Protein AF-A0A1Y3QGK2-F1 (afdb_monomer)

Nearest PDB structures (foldseek):
  2v0o-assembly2_C  TM=3.585E-01  e=9.139E+00  Homo sapiens

Mean predicted aligned error: 17.83 Å

pLDDT: mean 74.69, std 15.01, range [45.72, 95.62]

Structure (mmCIF, N/CA/C/O backbone):
data_AF-A0A1Y3QGK2-F1
#
_entry.id   AF-A0A1Y3QGK2-F1
#
loop_
_atom_site.group_PDB
_atom_site.id
_atom_site.type_symbol
_atom_site.label_atom_id
_atom_site.label_alt_id
_atom_site.label_comp_id
_atom_site.label_asym_id
_atom_site.label_entity_id
_atom_site.label_seq_id
_atom_site.pdbx_PDB_ins_code
_atom_site.Cartn_x
_atom_site.Cartn_y
_atom_site.Cartn_z
_atom_site.occupancy
_atom_site.B_iso_or_equiv
_atom_site.auth_seq_id
_atom_site.auth_comp_id
_atom_site.auth_asym_id
_atom_site.auth_atom_id
_atom_site.pdbx_PDB_model_num
ATOM 1 N N . MET A 1 1 ? 65.283 36.740 -51.663 1.00 48.28 1 MET A N 1
ATOM 2 C CA . MET A 1 1 ? 64.315 37.150 -50.630 1.00 48.28 1 MET A CA 1
ATOM 3 C C . MET A 1 1 ? 62.970 36.534 -50.981 1.00 48.28 1 MET A C 1
ATOM 5 O O . MET A 1 1 ? 62.490 36.821 -52.064 1.00 48.28 1 MET A O 1
ATOM 9 N N . HIS A 1 2 ? 62.468 35.667 -50.093 1.00 52.06 2 HIS A N 1
ATOM 10 C CA . HIS A 1 2 ? 61.067 35.242 -49.900 1.00 52.06 2 HIS A CA 1
ATOM 11 C C . HIS A 1 2 ? 60.346 34.626 -51.117 1.00 52.06 2 HIS A C 1
ATOM 13 O O . HIS A 1 2 ? 60.006 35.298 -52.079 1.00 52.06 2 HIS A O 1
ATOM 19 N N . GLU A 1 3 ? 60.265 33.294 -51.190 1.00 65.69 3 GLU A N 1
ATOM 20 C CA . GLU A 1 3 ? 59.117 32.503 -50.696 1.00 65.69 3 GLU A CA 1
ATOM 21 C C . GLU A 1 3 ? 57.768 33.050 -51.161 1.00 65.69 3 GLU A C 1
ATOM 23 O O . GLU A 1 3 ? 57.364 34.095 -50.681 1.00 65.69 3 GLU A O 1
ATOM 28 N N . MET A 1 4 ? 57.059 32.298 -52.007 1.00 58.22 4 MET A N 1
ATOM 29 C CA . MET A 1 4 ? 55.622 32.036 -51.852 1.00 58.22 4 MET A CA 1
ATOM 30 C C . MET A 1 4 ? 55.296 30.760 -52.639 1.00 58.22 4 MET A C 1
ATOM 32 O O . MET A 1 4 ? 54.851 30.793 -53.785 1.00 58.22 4 MET A O 1
ATOM 36 N N . ALA A 1 5 ? 55.553 29.605 -52.021 1.00 59.94 5 ALA A N 1
ATOM 37 C CA . ALA A 1 5 ? 54.942 28.357 -52.452 1.00 59.94 5 ALA A CA 1
ATOM 38 C C . ALA A 1 5 ? 53.421 28.517 -52.326 1.00 59.94 5 ALA A C 1
ATOM 40 O O . ALA A 1 5 ? 52.886 28.652 -51.223 1.00 59.94 5 ALA A O 1
ATOM 41 N N . ALA A 1 6 ? 52.725 28.539 -53.461 1.00 60.44 6 ALA A N 1
ATOM 42 C CA . ALA A 1 6 ? 51.275 28.520 -53.501 1.00 60.44 6 ALA A CA 1
ATOM 43 C C . ALA A 1 6 ? 50.789 27.192 -52.902 1.00 60.44 6 ALA A C 1
ATOM 45 O O . ALA A 1 6 ? 50.749 26.158 -53.568 1.00 60.44 6 ALA A O 1
ATOM 46 N N . TYR A 1 7 ? 50.444 27.214 -51.614 1.00 59.03 7 TYR A N 1
ATOM 47 C CA . TYR A 1 7 ? 49.764 26.113 -50.949 1.00 59.03 7 TYR A CA 1
ATOM 48 C C . TYR A 1 7 ? 48.368 25.976 -51.557 1.00 59.03 7 TYR A C 1
ATOM 50 O O . TYR A 1 7 ? 47.415 26.644 -51.150 1.00 59.03 7 TYR A O 1
ATOM 58 N N . ALA A 1 8 ? 48.240 25.095 -52.545 1.00 63.44 8 ALA A N 1
ATOM 59 C CA . ALA A 1 8 ? 46.952 24.624 -53.014 1.00 63.44 8 ALA A CA 1
ATOM 60 C C . ALA A 1 8 ? 46.236 23.937 -51.838 1.00 63.44 8 ALA A C 1
ATOM 62 O O . ALA A 1 8 ? 46.554 22.806 -51.464 1.00 63.44 8 ALA A O 1
ATOM 63 N N . ARG A 1 9 ? 45.271 24.629 -51.220 1.00 62.94 9 ARG A N 1
ATOM 64 C CA . ARG A 1 9 ? 44.327 24.000 -50.291 1.00 62.94 9 ARG A CA 1
ATOM 65 C C . ARG A 1 9 ? 43.502 22.996 -51.084 1.00 62.94 9 ARG A C 1
ATOM 67 O O . ARG A 1 9 ? 42.581 23.374 -51.801 1.00 62.94 9 ARG A O 1
ATOM 74 N N . GLN A 1 10 ? 43.822 21.716 -50.935 1.00 63.66 10 GLN A N 1
ATOM 75 C CA . GLN A 1 10 ? 42.933 20.653 -51.381 1.00 63.66 10 GLN A CA 1
ATOM 76 C C . GLN A 1 10 ? 41.5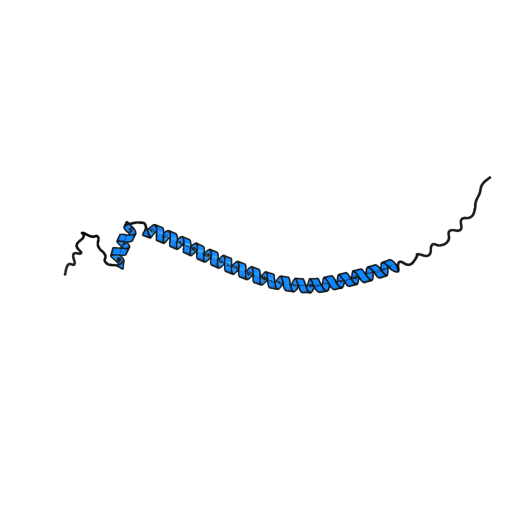81 20.795 -50.661 1.00 63.66 10 GLN A C 1
ATOM 78 O O . GLN A 1 10 ? 41.563 21.016 -49.441 1.00 63.66 10 GLN A O 1
ATOM 83 N N . PRO A 1 11 ? 40.443 20.660 -51.364 1.00 58.69 11 PRO A N 1
ATOM 84 C CA . PRO A 1 11 ? 39.153 20.604 -50.704 1.00 58.69 11 PRO A CA 1
ATOM 85 C C . PRO A 1 11 ? 39.111 19.328 -49.859 1.00 58.69 11 PRO A C 1
ATOM 87 O O . PRO A 1 11 ? 39.103 18.217 -50.386 1.00 58.69 11 PRO A O 1
ATOM 90 N N . LYS A 1 12 ? 39.092 19.479 -48.529 1.00 59.22 12 LYS A N 1
ATOM 91 C CA . LYS A 1 12 ? 38.758 18.382 -47.616 1.00 59.22 12 LYS A CA 1
ATOM 92 C C . LYS A 1 12 ? 37.320 17.967 -47.918 1.00 59.22 12 LYS A C 1
ATOM 94 O O . LYS A 1 12 ? 36.380 18.563 -47.400 1.00 59.22 12 LYS A O 1
ATOM 99 N N . THR A 1 13 ? 37.140 16.959 -48.767 1.00 60.88 13 THR A N 1
ATOM 100 C CA . THR A 1 13 ? 35.852 16.279 -48.906 1.00 60.88 13 THR A CA 1
ATOM 101 C C . THR A 1 13 ? 35.422 15.826 -47.515 1.00 60.88 13 THR A C 1
ATOM 103 O O . THR A 1 13 ? 36.224 15.169 -46.841 1.00 60.88 13 THR A O 1
ATOM 106 N N . PRO A 1 14 ? 34.209 16.172 -47.046 1.00 57.34 14 PRO A N 1
ATOM 107 C CA . PRO A 1 14 ? 33.752 15.741 -45.739 1.00 57.34 14 PRO A CA 1
ATOM 108 C C . PRO A 1 14 ? 33.728 14.217 -45.762 1.00 57.34 14 PRO A C 1
ATOM 110 O O . PRO A 1 14 ? 32.927 13.612 -46.477 1.00 57.34 14 PRO A O 1
ATOM 113 N N . ALA A 1 15 ? 34.656 13.595 -45.034 1.00 60.75 15 ALA A N 1
ATOM 114 C CA . ALA A 1 15 ? 34.684 12.158 -44.844 1.00 60.75 15 ALA A CA 1
ATOM 115 C C . ALA A 1 15 ? 33.334 11.787 -44.228 1.00 60.75 15 ALA A C 1
ATOM 117 O O . ALA A 1 15 ? 33.071 12.071 -43.063 1.00 60.75 15 ALA A O 1
ATOM 118 N N . GLY A 1 16 ? 32.423 11.281 -45.063 1.00 60.78 16 GLY A N 1
ATOM 119 C CA . GLY A 1 16 ? 31.027 11.128 -44.692 1.00 60.78 16 GLY A CA 1
ATOM 120 C C . GLY A 1 16 ? 30.921 10.333 -43.400 1.00 60.78 16 GLY A C 1
ATOM 121 O O . GLY A 1 16 ? 31.472 9.236 -43.307 1.00 60.78 16 GLY A O 1
ATOM 122 N N . ASN A 1 17 ? 30.189 10.885 -42.429 1.00 63.50 17 ASN A N 1
ATOM 123 C CA . ASN A 1 17 ? 29.936 10.355 -41.085 1.00 63.50 17 ASN A CA 1
ATOM 124 C C . ASN A 1 17 ? 29.155 9.013 -41.085 1.00 63.50 17 ASN A C 1
ATOM 126 O O . ASN A 1 17 ? 28.246 8.803 -40.279 1.00 63.50 17 ASN A O 1
ATOM 130 N N . ARG A 1 18 ? 29.470 8.075 -41.988 1.00 63.94 18 ARG A N 1
ATOM 131 C CA . ARG A 1 18 ? 28.867 6.737 -42.106 1.00 63.94 18 ARG A CA 1
ATOM 132 C C . ARG A 1 18 ? 28.990 5.959 -40.798 1.00 63.94 18 ARG A C 1
ATOM 134 O O . ARG A 1 18 ? 28.047 5.268 -40.421 1.00 63.94 18 ARG A O 1
ATOM 141 N N . GLY A 1 19 ? 30.106 6.127 -40.082 1.00 68.06 19 GLY A N 1
ATOM 142 C CA . GLY A 1 19 ? 30.314 5.555 -38.750 1.00 68.06 19 GLY A CA 1
ATOM 143 C C . GLY A 1 19 ? 29.325 6.093 -37.712 1.00 68.06 19 GLY A C 1
ATOM 144 O O . GLY A 1 19 ? 28.691 5.307 -37.012 1.00 68.06 19 GLY A O 1
ATOM 145 N N . ALA A 1 20 ? 29.109 7.412 -37.667 1.00 73.44 20 ALA A N 1
ATOM 146 C CA . ALA A 1 20 ? 28.144 8.024 -36.750 1.00 73.44 20 ALA A CA 1
ATOM 147 C C . ALA A 1 20 ? 26.701 7.603 -37.074 1.00 73.44 20 ALA A C 1
ATOM 149 O O . ALA A 1 20 ? 25.949 7.246 -36.175 1.00 73.44 20 ALA A O 1
ATOM 150 N N . ARG A 1 21 ? 26.331 7.533 -38.362 1.00 77.31 21 ARG A N 1
ATOM 151 C CA . ARG A 1 21 ? 24.996 7.072 -38.790 1.00 77.31 21 ARG A CA 1
ATOM 152 C C . ARG A 1 21 ? 24.724 5.603 -38.446 1.00 77.31 21 ARG A C 1
ATOM 154 O O . ARG A 1 21 ? 23.578 5.254 -38.175 1.00 77.31 21 ARG A O 1
ATOM 161 N N . ARG A 1 22 ? 25.744 4.733 -38.460 1.00 81.25 22 ARG A N 1
ATOM 162 C CA . ARG A 1 22 ? 25.618 3.339 -37.986 1.00 81.25 22 ARG A CA 1
ATOM 163 C C . ARG A 1 22 ? 25.441 3.276 -36.469 1.00 81.25 22 ARG A C 1
ATOM 165 O O . ARG A 1 22 ? 24.547 2.576 -36.012 1.00 81.25 22 ARG A O 1
ATOM 172 N N . ARG A 1 23 ? 26.226 4.046 -35.707 1.00 86.00 23 ARG A N 1
ATOM 173 C CA . ARG A 1 23 ? 26.124 4.112 -34.236 1.00 86.00 23 ARG A CA 1
ATOM 174 C C . ARG A 1 23 ? 24.759 4.629 -33.778 1.00 86.00 23 ARG A C 1
ATOM 176 O O . ARG A 1 23 ? 24.143 4.005 -32.927 1.00 86.00 23 ARG A O 1
ATOM 183 N N . ILE A 1 24 ? 24.249 5.690 -34.407 1.00 87.19 24 ILE A N 1
ATOM 184 C CA . ILE A 1 24 ? 22.915 6.241 -34.114 1.00 87.19 24 ILE A CA 1
ATOM 185 C C . ILE A 1 24 ? 21.819 5.201 -34.371 1.00 87.19 24 ILE A C 1
ATOM 187 O O . ILE A 1 24 ? 20.899 5.080 -33.573 1.00 87.19 24 ILE A O 1
ATOM 191 N N . ARG A 1 25 ? 21.930 4.401 -35.439 1.00 88.06 25 ARG A N 1
ATOM 192 C CA . ARG A 1 25 ? 20.960 3.331 -35.725 1.00 88.06 25 ARG A CA 1
ATOM 193 C C . ARG A 1 25 ? 20.935 2.252 -34.642 1.00 88.06 25 ARG A C 1
ATOM 195 O O . ARG A 1 25 ? 19.856 1.846 -34.234 1.00 88.06 25 ARG A O 1
ATOM 202 N N . VAL A 1 26 ? 22.105 1.819 -34.171 1.00 91.44 26 VAL A N 1
ATOM 203 C CA . VAL A 1 26 ? 22.209 0.824 -33.089 1.00 91.44 26 VAL A CA 1
ATOM 204 C C . VAL A 1 26 ? 21.663 1.390 -31.779 1.00 91.44 26 VAL A C 1
ATOM 206 O O . VAL A 1 26 ? 20.896 0.718 -31.099 1.00 91.44 26 VAL A O 1
ATOM 209 N N . VAL A 1 27 ? 21.986 2.644 -31.455 1.00 93.00 27 VAL A N 1
ATOM 210 C CA . VAL A 1 27 ? 21.461 3.318 -30.258 1.00 93.00 27 VAL A CA 1
ATOM 211 C C . VAL A 1 27 ? 19.941 3.463 -30.324 1.00 93.00 27 VAL A C 1
ATOM 213 O O . VA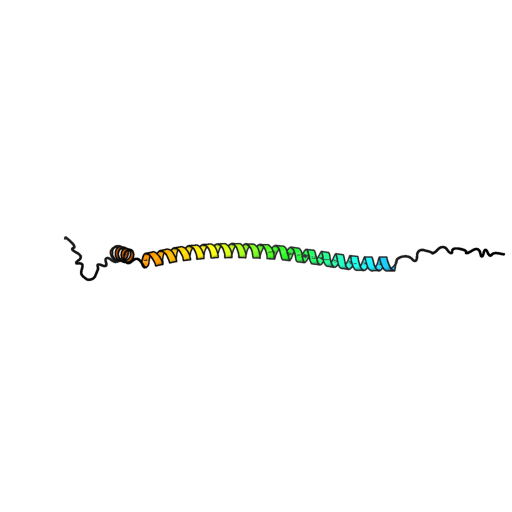L A 1 27 ? 19.274 3.188 -29.336 1.00 93.00 27 VAL A O 1
ATOM 216 N N . LEU A 1 28 ? 19.379 3.825 -31.481 1.00 92.81 28 LEU A N 1
ATOM 217 C CA . LEU A 1 28 ? 17.928 3.899 -31.670 1.00 92.81 28 LEU A CA 1
ATOM 218 C C . LEU A 1 28 ? 17.255 2.533 -31.517 1.00 92.81 28 LEU A C 1
ATOM 220 O O . LEU A 1 28 ? 16.207 2.450 -30.889 1.00 92.81 28 LEU A O 1
ATOM 224 N N . MET A 1 29 ? 17.855 1.460 -32.040 1.00 93.31 29 MET A N 1
ATOM 225 C CA . MET A 1 29 ? 17.335 0.102 -31.846 1.00 93.31 29 MET A CA 1
ATOM 226 C C . MET A 1 29 ? 17.339 -0.305 -30.368 1.00 93.31 29 MET A C 1
ATOM 228 O O . MET A 1 29 ? 16.350 -0.851 -29.888 1.00 93.31 29 MET A O 1
ATOM 232 N N . LEU A 1 30 ? 18.413 0.004 -29.636 1.00 94.56 30 LEU A N 1
ATOM 233 C CA . LEU A 1 30 ? 18.492 -0.254 -28.196 1.00 94.56 30 LEU A CA 1
ATOM 234 C C . LEU A 1 30 ? 17.479 0.581 -27.407 1.00 94.56 30 LEU A C 1
ATOM 236 O O . LEU A 1 30 ? 16.831 0.055 -26.510 1.00 94.56 30 LEU A O 1
ATOM 240 N N . LEU A 1 31 ? 17.299 1.854 -27.767 1.00 95.00 31 LEU A N 1
ATOM 241 C CA . LEU A 1 31 ? 16.288 2.724 -27.165 1.00 95.00 31 LEU A CA 1
ATOM 242 C C . LEU A 1 31 ? 14.877 2.187 -27.398 1.00 95.00 31 LEU A C 1
ATOM 244 O O . LEU A 1 31 ? 14.100 2.116 -26.456 1.00 95.00 31 LEU A O 1
ATOM 248 N N . LEU A 1 32 ? 14.550 1.767 -28.620 1.00 95.06 32 LEU A N 1
ATOM 249 C CA . LEU A 1 32 ? 13.237 1.198 -28.930 1.00 95.06 32 LEU A CA 1
ATOM 250 C C . LEU A 1 32 ? 12.990 -0.110 -28.173 1.00 95.06 32 LEU A C 1
ATOM 252 O O . LEU A 1 32 ? 11.901 -0.301 -27.635 1.00 95.06 32 LEU A O 1
ATOM 256 N N . ALA A 1 33 ? 14.001 -0.975 -28.072 1.00 94.25 33 ALA A N 1
ATOM 257 C CA . ALA A 1 33 ? 13.914 -2.185 -27.259 1.00 94.25 33 ALA A CA 1
ATOM 258 C C . ALA A 1 33 ? 13.701 -1.853 -25.773 1.00 94.25 33 ALA A C 1
ATOM 260 O O . ALA A 1 33 ? 12.856 -2.461 -25.119 1.00 94.25 33 ALA A O 1
ATOM 261 N N . PHE A 1 34 ? 14.414 -0.850 -25.254 1.00 95.62 34 PHE A N 1
ATOM 262 C CA . PHE A 1 34 ? 14.281 -0.406 -23.870 1.00 95.62 34 PHE A CA 1
ATOM 263 C C . PHE A 1 34 ? 12.906 0.202 -23.582 1.00 95.62 34 PHE A C 1
ATOM 265 O O . PHE A 1 34 ? 12.304 -0.134 -22.571 1.00 95.62 34 PHE A O 1
ATOM 272 N N . VAL A 1 35 ? 12.379 1.044 -24.473 1.00 94.69 35 VAL A N 1
ATOM 273 C CA . VAL A 1 35 ? 11.046 1.653 -24.334 1.00 94.69 35 VAL A CA 1
ATOM 274 C C . VAL A 1 35 ? 9.945 0.595 -24.430 1.00 94.69 35 VAL A C 1
ATOM 276 O O . VAL A 1 35 ? 9.009 0.611 -23.634 1.00 94.69 35 VAL A O 1
ATOM 279 N N . GLY A 1 36 ? 10.065 -0.358 -25.360 1.00 92.69 36 GLY A N 1
ATOM 280 C CA . GLY A 1 36 ? 9.128 -1.478 -25.460 1.00 92.69 36 GLY A CA 1
ATOM 281 C C . GLY A 1 36 ? 9.108 -2.320 -24.182 1.00 92.69 36 GLY A C 1
ATOM 282 O O . GLY A 1 36 ? 8.041 -2.617 -23.645 1.00 92.69 36 GLY A O 1
ATOM 283 N N . TRP A 1 37 ? 10.289 -2.630 -23.642 1.00 94.19 37 TRP A N 1
ATOM 284 C CA . TRP A 1 37 ? 10.419 -3.323 -22.362 1.00 94.19 37 TRP A CA 1
ATOM 285 C C . TRP A 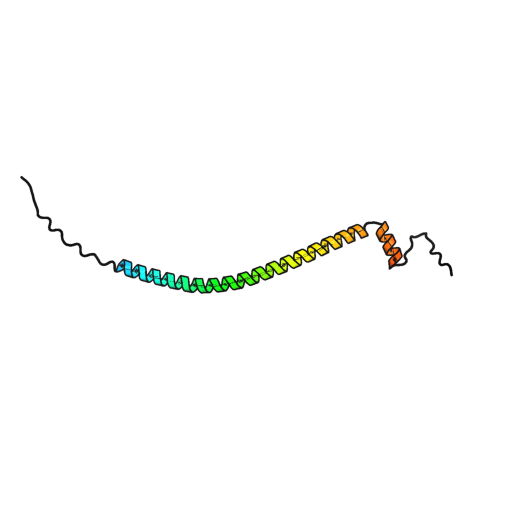1 37 ? 9.884 -2.496 -21.184 1.00 94.19 37 TRP A C 1
ATOM 287 O O . TRP A 1 37 ? 9.158 -3.020 -20.339 1.00 94.19 37 TRP A O 1
ATOM 297 N N . SER A 1 38 ? 10.198 -1.198 -21.118 1.00 91.56 38 SER A N 1
ATOM 298 C CA . SER A 1 38 ? 9.792 -0.343 -19.998 1.00 91.56 38 SER A CA 1
ATOM 299 C C . SER A 1 38 ? 8.282 -0.164 -19.945 1.00 91.56 38 SER A C 1
ATOM 301 O O . SER A 1 38 ? 7.719 -0.092 -18.859 1.00 91.56 38 SER A O 1
ATOM 303 N N . MET A 1 39 ? 7.622 -0.108 -21.102 1.00 89.69 39 MET A N 1
ATOM 304 C CA . MET A 1 39 ? 6.170 -0.010 -21.179 1.00 89.69 39 MET A CA 1
ATOM 305 C C . MET A 1 39 ? 5.510 -1.266 -20.597 1.00 89.69 39 MET A C 1
ATOM 307 O O . MET A 1 39 ? 4.617 -1.146 -19.763 1.00 89.69 39 MET A O 1
ATOM 311 N N . MET A 1 40 ? 6.012 -2.461 -20.933 1.00 84.81 40 MET A N 1
ATOM 312 C CA . MET A 1 40 ? 5.560 -3.715 -20.317 1.00 84.81 40 MET A CA 1
ATOM 313 C C . MET A 1 40 ? 5.786 -3.713 -18.796 1.00 84.81 40 MET A C 1
ATOM 315 O O . MET A 1 40 ? 4.879 -4.044 -18.034 1.00 84.81 40 MET A O 1
ATOM 319 N N . ALA A 1 41 ? 6.973 -3.302 -18.341 1.00 88.19 41 ALA A N 1
ATOM 320 C CA . ALA A 1 41 ? 7.304 -3.248 -16.918 1.00 88.19 41 ALA A CA 1
ATOM 321 C C . ALA A 1 41 ? 6.438 -2.237 -16.141 1.00 88.19 41 ALA A C 1
ATOM 323 O O . ALA A 1 41 ? 6.071 -2.498 -14.997 1.00 88.19 41 ALA A O 1
ATOM 324 N N . ALA A 1 42 ? 6.074 -1.110 -16.758 1.00 82.81 42 ALA A N 1
ATOM 325 C CA . ALA A 1 42 ? 5.239 -0.084 -16.140 1.00 82.81 42 ALA A CA 1
ATOM 326 C C . ALA A 1 42 ? 3.810 -0.580 -15.863 1.00 82.81 42 ALA A C 1
ATOM 328 O O . ALA A 1 42 ? 3.288 -0.342 -14.775 1.00 82.81 42 ALA A O 1
ATOM 329 N N . PHE A 1 43 ? 3.202 -1.320 -16.797 1.00 81.81 43 PHE A N 1
ATOM 330 C CA . PHE A 1 43 ? 1.883 -1.927 -16.573 1.00 81.81 43 PHE A CA 1
ATOM 331 C C . PHE A 1 43 ? 1.909 -2.971 -15.451 1.00 81.81 43 PHE A C 1
ATOM 333 O O . PHE A 1 43 ? 1.018 -2.986 -14.604 1.00 81.81 43 PHE A O 1
ATOM 340 N N . GLN A 1 44 ? 2.966 -3.786 -15.390 1.00 76.94 44 GLN A N 1
ATOM 341 C CA . GLN A 1 44 ? 3.151 -4.753 -14.303 1.00 76.94 44 GLN A CA 1
ATOM 342 C C . GLN A 1 44 ? 3.321 -4.058 -12.943 1.00 76.94 44 GLN A C 1
ATOM 344 O O . GLN A 1 44 ? 2.809 -4.538 -11.934 1.00 76.94 44 GLN A O 1
ATOM 349 N N . LEU A 1 45 ? 4.010 -2.913 -12.904 1.00 75.12 45 LEU A N 1
ATOM 350 C CA . LEU A 1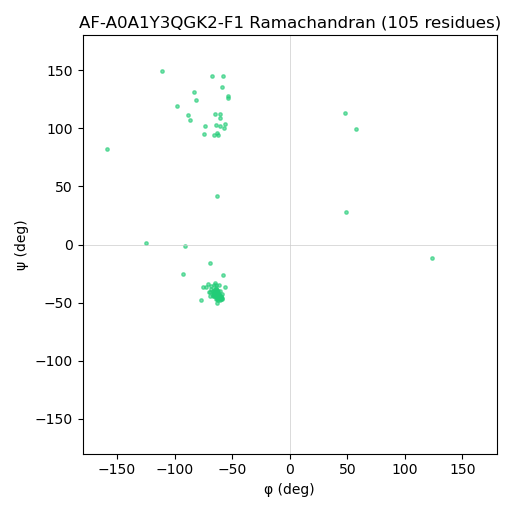 45 ? 4.217 -2.152 -11.673 1.00 75.12 45 LEU A CA 1
A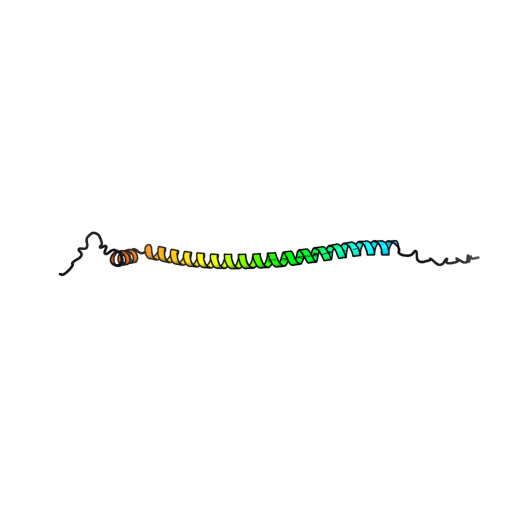TOM 351 C C . LEU A 1 45 ? 2.915 -1.534 -11.144 1.00 75.12 45 LEU A C 1
ATOM 353 O O . LEU A 1 45 ? 2.705 -1.536 -9.934 1.00 75.12 45 LEU A O 1
ATOM 357 N N . ALA A 1 46 ? 2.039 -1.044 -12.026 1.00 75.06 46 ALA A N 1
ATOM 358 C CA . ALA A 1 46 ? 0.766 -0.440 -11.635 1.00 75.06 46 ALA A CA 1
ATOM 359 C C . ALA A 1 46 ? -0.174 -1.451 -10.954 1.00 75.06 46 ALA A C 1
ATOM 361 O O . ALA A 1 46 ? -0.675 -1.179 -9.865 1.00 75.06 46 ALA A O 1
ATOM 362 N N . ALA A 1 47 ? -0.334 -2.644 -11.537 1.00 74.19 47 ALA A N 1
ATOM 363 C CA . ALA A 1 47 ? -1.178 -3.697 -10.966 1.00 74.19 47 ALA A CA 1
ATOM 364 C C . ALA A 1 47 ? -0.663 -4.181 -9.599 1.00 74.19 47 ALA A C 1
ATOM 366 O O . ALA A 1 47 ? -1.433 -4.381 -8.662 1.00 74.19 47 ALA A O 1
ATOM 367 N N . VAL A 1 48 ? 0.660 -4.318 -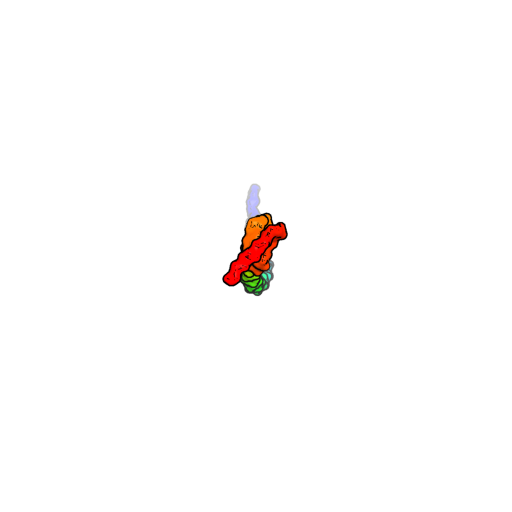9.458 1.00 76.12 48 VAL A N 1
ATOM 368 C CA . VAL A 1 48 ? 1.276 -4.712 -8.183 1.00 76.12 48 VAL A CA 1
ATOM 369 C C . VAL A 1 48 ? 1.134 -3.608 -7.132 1.00 76.12 48 VAL A C 1
ATOM 371 O O . VAL A 1 48 ? 0.973 -3.914 -5.952 1.00 76.12 48 VAL A O 1
ATOM 374 N N . ALA A 1 49 ? 1.197 -2.334 -7.526 1.00 77.44 49 ALA A N 1
ATOM 375 C CA . ALA A 1 49 ? 1.068 -1.213 -6.600 1.00 77.44 49 ALA A CA 1
ATOM 376 C C . ALA A 1 49 ? -0.340 -1.122 -5.994 1.00 77.44 49 ALA A C 1
ATOM 378 O O . ALA A 1 49 ? -0.457 -0.954 -4.783 1.00 77.44 49 ALA A O 1
ATOM 379 N N . GLU A 1 50 ? -1.385 -1.287 -6.804 1.00 78.94 50 GLU A N 1
ATOM 380 C CA . GLU A 1 50 ? -2.776 -1.263 -6.337 1.00 78.94 50 GLU A CA 1
ATOM 381 C C . GLU A 1 50 ? -3.053 -2.405 -5.348 1.00 78.94 50 GLU A C 1
ATOM 383 O O . GLU A 1 50 ? -3.482 -2.164 -4.221 1.00 78.94 50 GLU A O 1
ATOM 388 N N . GLU A 1 51 ? -2.648 -3.635 -5.684 1.00 80.44 51 GLU A N 1
ATOM 389 C CA . GLU A 1 51 ? -2.804 -4.788 -4.789 1.00 80.44 51 GLU A CA 1
ATOM 390 C C . GLU A 1 51 ? -2.039 -4.610 -3.460 1.00 80.44 51 GLU A C 1
ATOM 392 O O . GLU A 1 51 ? -2.480 -5.054 -2.396 1.00 80.44 51 GLU A O 1
ATOM 397 N N . LYS A 1 52 ? -0.868 -3.960 -3.494 1.00 80.25 52 LYS A N 1
ATOM 398 C CA . LYS A 1 52 ? -0.084 -3.651 -2.287 1.00 80.25 52 LYS A CA 1
ATOM 399 C C . LYS A 1 52 ? -0.781 -2.603 -1.421 1.00 80.25 52 LYS A C 1
ATOM 401 O O . LYS A 1 52 ? -0.767 -2.754 -0.201 1.00 80.25 52 LYS A O 1
ATOM 406 N N . LEU A 1 53 ? -1.368 -1.573 -2.029 1.00 84.69 53 LEU A N 1
ATOM 407 C CA . LEU A 1 53 ? -2.092 -0.516 -1.321 1.00 84.69 53 LEU A CA 1
ATOM 408 C C . LEU A 1 53 ? -3.357 -1.056 -0.650 1.00 84.69 53 LEU A C 1
ATOM 410 O O . LEU A 1 53 ? -3.556 -0.801 0.536 1.00 84.69 53 LEU A O 1
ATOM 414 N N . ASP A 1 54 ? -4.139 -1.885 -1.340 1.00 86.88 54 ASP A N 1
ATOM 415 C CA . ASP A 1 54 ? -5.336 -2.508 -0.762 1.00 86.88 54 ASP A CA 1
ATOM 416 C C . ASP A 1 54 ? -4.992 -3.425 0.415 1.00 86.88 54 ASP A C 1
ATOM 418 O O . ASP A 1 54 ? -5.635 -3.390 1.468 1.00 86.88 54 ASP A O 1
ATOM 422 N N . LYS A 1 55 ? -3.926 -4.224 0.277 1.00 89.12 55 LYS A N 1
ATOM 423 C CA . LYS A 1 55 ? -3.427 -5.066 1.374 1.00 89.12 55 LYS A CA 1
ATOM 424 C C . LYS A 1 55 ? -2.960 -4.235 2.563 1.00 89.12 55 LYS A C 1
ATOM 426 O O . LYS A 1 55 ? -3.207 -4.641 3.698 1.00 89.12 55 LYS A O 1
ATOM 431 N N . LEU A 1 56 ? -2.295 -3.104 2.322 1.00 90.69 56 LEU A N 1
ATOM 432 C CA . LEU A 1 56 ? -1.883 -2.185 3.384 1.00 90.69 56 LEU A CA 1
ATOM 433 C C . LEU A 1 56 ? -3.099 -1.603 4.104 1.00 90.69 56 LEU A C 1
ATOM 435 O O . LEU A 1 56 ? -3.178 -1.729 5.323 1.00 90.69 56 LEU A O 1
ATOM 439 N N . ALA A 1 57 ? -4.078 -1.075 3.367 1.00 92.38 57 ALA A N 1
ATOM 440 C CA . ALA A 1 57 ? -5.302 -0.523 3.944 1.00 92.38 57 ALA A CA 1
ATOM 441 C C . ALA A 1 57 ? -6.071 -1.570 4.771 1.00 92.38 57 ALA A C 1
ATOM 443 O O . ALA A 1 57 ? -6.514 -1.296 5.889 1.00 92.38 57 ALA A O 1
ATOM 444 N N . ALA A 1 58 ? -6.174 -2.806 4.271 1.00 93.50 58 ALA A N 1
ATOM 445 C CA . ALA A 1 58 ? -6.809 -3.904 4.995 1.00 93.50 58 ALA A CA 1
ATOM 446 C C . ALA A 1 58 ? -6.048 -4.289 6.277 1.00 93.50 58 ALA A C 1
ATOM 448 O O . ALA A 1 58 ? -6.672 -4.579 7.303 1.00 93.50 58 ALA A O 1
ATOM 449 N N . LEU A 1 59 ? -4.710 -4.299 6.245 1.00 92.69 59 LEU A N 1
ATOM 450 C CA . LEU A 1 59 ? -3.895 -4.556 7.435 1.00 92.69 59 LEU A CA 1
ATOM 451 C C . LEU A 1 59 ? -4.037 -3.437 8.467 1.00 92.69 59 LEU A C 1
ATOM 453 O O . LEU A 1 59 ? -4.196 -3.728 9.651 1.00 92.69 59 LEU A O 1
ATOM 457 N N . GLU A 1 60 ? -4.007 -2.179 8.034 1.00 93.12 60 GLU A N 1
ATOM 458 C CA . GLU A 1 60 ? -4.170 -1.019 8.911 1.00 93.12 60 GLU A CA 1
ATOM 459 C C . GLU A 1 60 ? -5.537 -1.026 9.600 1.00 93.12 60 GLU A C 1
ATOM 461 O O . GLU A 1 60 ? -5.608 -0.853 10.820 1.00 93.12 60 GLU A O 1
ATOM 466 N N . ALA A 1 61 ? -6.609 -1.331 8.862 1.00 93.81 61 ALA A N 1
ATOM 467 C CA . ALA A 1 61 ? -7.948 -1.480 9.426 1.00 93.81 61 ALA A CA 1
ATOM 468 C C . ALA A 1 61 ? -8.002 -2.585 10.497 1.00 93.81 61 ALA A C 1
ATOM 470 O O . ALA A 1 61 ? -8.510 -2.363 11.598 1.00 93.81 61 ALA A O 1
ATOM 471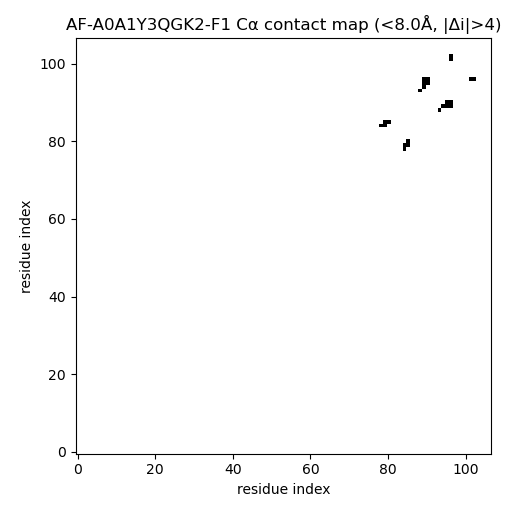 N N . ARG A 1 62 ? -7.407 -3.757 10.224 1.00 91.75 62 ARG A N 1
ATOM 472 C CA . ARG A 1 62 ? -7.316 -4.851 11.209 1.00 91.75 62 ARG A CA 1
ATOM 473 C C . ARG A 1 62 ? -6.490 -4.461 12.430 1.00 91.75 62 ARG A C 1
ATOM 475 O O . ARG A 1 62 ? -6.849 -4.817 13.549 1.00 91.75 62 ARG A O 1
ATOM 482 N N . MET A 1 63 ? -5.391 -3.732 12.246 1.00 92.44 63 MET A N 1
ATOM 483 C CA . MET A 1 63 ? -4.582 -3.243 13.363 1.00 92.44 63 MET A CA 1
ATOM 484 C C . MET A 1 63 ? -5.367 -2.271 14.243 1.00 92.44 63 MET A C 1
ATOM 486 O O . MET A 1 63 ? -5.283 -2.371 15.468 1.00 92.44 63 MET A O 1
ATOM 490 N N . ALA A 1 64 ? -6.130 -1.356 13.643 1.00 93.69 64 ALA A N 1
ATOM 491 C CA . ALA A 1 64 ? -6.983 -0.429 14.377 1.00 93.69 64 ALA A CA 1
ATOM 492 C C . ALA A 1 64 ? -8.060 -1.173 15.183 1.00 93.69 64 ALA A C 1
ATOM 494 O O . ALA A 1 64 ? -8.215 -0.919 16.377 1.00 93.69 64 ALA A O 1
ATOM 495 N N . GLU A 1 65 ? -8.734 -2.151 14.573 1.00 94.25 65 GLU A N 1
ATOM 496 C CA . GLU A 1 65 ? -9.744 -2.979 15.241 1.00 94.25 65 GLU A CA 1
ATOM 497 C C . GLU A 1 65 ? -9.156 -3.764 16.424 1.00 94.25 65 GLU A C 1
ATOM 499 O O . GLU A 1 65 ? -9.703 -3.751 17.528 1.00 94.25 65 GLU A O 1
ATOM 504 N N . VAL A 1 66 ? -8.010 -4.422 16.221 1.00 93.06 66 VAL A N 1
ATOM 505 C CA . VAL A 1 66 ? -7.342 -5.196 17.276 1.00 93.06 66 VAL A CA 1
ATOM 506 C C . VAL A 1 66 ? -6.870 -4.291 18.412 1.00 93.06 66 VAL A C 1
ATOM 508 O O . VAL A 1 66 ? -6.997 -4.673 19.574 1.00 93.06 66 VAL A O 1
ATOM 511 N N . ARG A 1 67 ? -6.361 -3.089 18.115 1.00 91.31 67 ARG A N 1
ATOM 512 C CA . ARG A 1 67 ? -5.982 -2.111 19.147 1.00 91.31 67 ARG A CA 1
ATOM 513 C C . ARG A 1 67 ? -7.187 -1.661 19.963 1.00 91.31 67 ARG A C 1
ATOM 515 O O . ARG A 1 67 ? -7.114 -1.720 21.186 1.00 91.31 67 ARG A O 1
ATOM 522 N N . ALA A 1 68 ? -8.293 -1.312 19.309 1.00 92.44 68 ALA A N 1
ATOM 523 C CA . ALA A 1 68 ? -9.521 -0.917 19.994 1.00 92.44 68 ALA A CA 1
ATOM 524 C C . ALA A 1 68 ? -10.048 -2.039 20.906 1.00 92.44 68 ALA A C 1
ATOM 526 O O . ALA A 1 68 ? -10.372 -1.797 22.067 1.00 92.44 68 ALA A O 1
ATOM 527 N N . ARG A 1 69 ? -10.054 -3.291 20.424 1.00 89.75 69 ARG A N 1
ATOM 528 C CA . ARG A 1 69 ? -10.413 -4.457 21.251 1.00 89.75 69 ARG A CA 1
ATOM 529 C C . ARG A 1 69 ? -9.454 -4.650 22.421 1.00 89.75 69 ARG A C 1
ATOM 531 O O . ARG A 1 69 ? -9.892 -4.942 23.525 1.00 89.75 69 ARG A O 1
ATOM 538 N N . ASN A 1 70 ? -8.153 -4.483 22.203 1.00 90.88 70 ASN A N 1
ATOM 539 C CA . ASN A 1 70 ? -7.152 -4.615 23.259 1.00 90.88 70 ASN A CA 1
ATOM 540 C C . ASN A 1 70 ? -7.350 -3.559 24.358 1.00 90.88 70 ASN A C 1
ATOM 542 O O . ASN A 1 70 ? -7.279 -3.888 25.537 1.00 90.88 70 ASN A O 1
ATOM 546 N N . GLU A 1 71 ? -7.640 -2.313 23.985 1.00 90.94 71 GLU A N 1
ATOM 547 C CA . GLU A 1 71 ? -7.956 -1.243 24.936 1.00 90.94 71 GLU A CA 1
ATOM 548 C C . GLU A 1 71 ? -9.238 -1.533 25.719 1.00 90.94 71 GLU A C 1
ATOM 550 O O . GLU A 1 71 ? -9.239 -1.412 26.942 1.00 90.94 71 GLU A O 1
ATOM 555 N N . GLN A 1 72 ? -10.299 -1.997 25.050 1.00 87.81 72 GLN A N 1
ATOM 556 C CA . GLN A 1 72 ? -11.534 -2.421 25.717 1.00 87.81 72 GLN A CA 1
ATOM 557 C C . GLN A 1 72 ? -11.279 -3.550 26.719 1.00 87.81 72 GLN A C 1
ATOM 559 O O . GLN A 1 72 ? -11.700 -3.453 27.869 1.00 87.81 72 GLN A O 1
ATOM 564 N N . LEU A 1 73 ? -10.530 -4.579 26.316 1.00 85.62 73 LEU A N 1
ATOM 565 C CA . LEU A 1 73 ? -10.176 -5.699 27.187 1.00 85.62 73 LEU A CA 1
ATOM 566 C C . LEU A 1 73 ? -9.306 -5.253 28.364 1.00 85.62 73 LEU A C 1
ATOM 568 O O . LEU A 1 73 ? -9.496 -5.725 29.477 1.00 85.62 73 LEU A O 1
ATOM 572 N N . LYS A 1 74 ? -8.377 -4.314 28.163 1.00 83.25 74 LYS A N 1
ATOM 573 C CA . LYS A 1 74 ? -7.586 -3.738 29.261 1.00 83.25 74 LYS A CA 1
ATOM 574 C C . LYS A 1 74 ? -8.457 -2.981 30.257 1.00 83.25 74 LYS A C 1
ATOM 576 O O . LYS A 1 74 ? -8.253 -3.127 31.457 1.00 83.25 74 LYS A O 1
ATOM 581 N N . LEU A 1 75 ? -9.422 -2.197 29.780 1.00 82.50 75 LEU A N 1
ATOM 582 C CA . LEU A 1 75 ? -10.379 -1.508 30.647 1.00 82.50 75 LEU A CA 1
ATOM 583 C C . LEU A 1 75 ? -11.259 -2.502 31.409 1.00 82.50 75 LEU A C 1
ATOM 585 O O . LEU A 1 75 ? -11.515 -2.303 32.593 1.00 82.50 75 LEU A O 1
ATOM 589 N N . GLU A 1 76 ? -11.689 -3.578 30.754 1.00 76.50 76 GLU A N 1
ATOM 590 C CA . GLU A 1 76 ? -12.438 -4.656 31.395 1.00 76.50 76 GLU A CA 1
ATOM 591 C C . GLU A 1 76 ? -11.596 -5.363 32.463 1.00 76.50 76 GLU A C 1
ATOM 593 O O . GLU A 1 76 ? -12.082 -5.538 33.575 1.00 76.50 76 GLU A O 1
ATOM 598 N N . ILE A 1 77 ? -10.319 -5.657 32.195 1.00 76.25 77 ILE A N 1
ATOM 599 C CA . ILE A 1 77 ? -9.382 -6.199 33.193 1.00 76.25 77 ILE A CA 1
ATOM 600 C C . ILE A 1 77 ? -9.239 -5.248 34.385 1.00 76.25 77 ILE A C 1
ATOM 602 O O . ILE A 1 77 ? -9.297 -5.705 35.520 1.00 76.25 77 ILE A O 1
ATOM 606 N N . ILE A 1 78 ? -9.074 -3.940 34.155 1.00 72.06 78 ILE A N 1
ATOM 607 C CA . ILE A 1 78 ? -8.973 -2.950 35.239 1.00 72.06 78 ILE A CA 1
ATOM 608 C C . ILE A 1 78 ? -10.244 -2.957 36.096 1.00 72.06 78 ILE A C 1
ATOM 610 O O . ILE A 1 78 ? -10.145 -2.994 37.317 1.00 72.06 78 ILE A O 1
ATOM 614 N N . ARG A 1 79 ? -11.429 -2.980 35.471 1.00 68.56 79 ARG A N 1
ATOM 615 C CA . ARG A 1 79 ? -12.718 -3.057 36.180 1.00 68.56 79 ARG A CA 1
ATOM 616 C C . ARG A 1 79 ? -12.885 -4.367 36.945 1.00 68.56 79 ARG A C 1
ATOM 618 O O . ARG A 1 79 ? -13.362 -4.356 38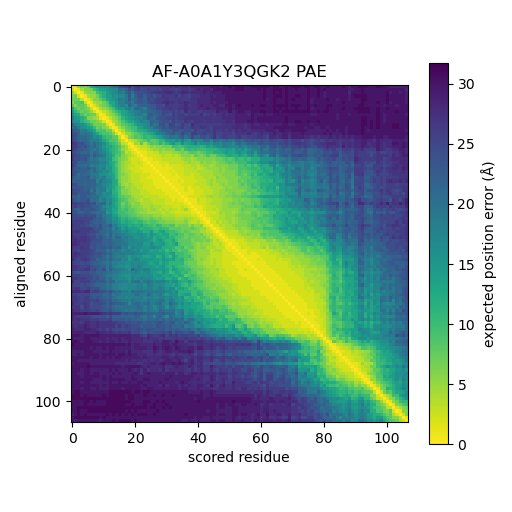.067 1.00 68.56 79 ARG A O 1
ATOM 625 N N . LEU A 1 80 ? -12.480 -5.489 36.355 1.00 64.62 80 LEU A N 1
ATOM 626 C CA . LEU A 1 80 ? -12.506 -6.807 36.993 1.00 64.62 80 LEU A CA 1
ATOM 627 C C . LEU A 1 80 ? -11.494 -6.943 38.133 1.00 64.62 80 LEU A C 1
ATOM 629 O O . LEU A 1 80 ? -11.626 -7.873 38.913 1.00 64.62 80 LEU A O 1
ATOM 633 N N . ASN A 1 81 ? -10.504 -6.055 38.235 1.00 60.28 81 ASN A N 1
ATOM 634 C CA . ASN A 1 81 ? -9.553 -6.025 39.346 1.00 60.28 81 ASN A CA 1
ATOM 635 C C . ASN A 1 81 ? -10.014 -5.117 40.501 1.00 60.28 81 ASN A C 1
ATOM 637 O O . ASN A 1 81 ? -9.314 -5.012 41.506 1.00 60.28 81 ASN A O 1
ATOM 641 N N . ASP A 1 82 ? -11.167 -4.455 40.357 1.00 60.91 82 ASP A N 1
ATOM 642 C CA . ASP A 1 82 ? -11.803 -3.689 41.422 1.00 60.91 82 ASP A CA 1
ATOM 643 C C . ASP A 1 82 ? -12.736 -4.621 42.226 1.00 60.91 82 ASP A C 1
ATOM 645 O O . ASP A 1 82 ? -13.738 -5.106 41.682 1.00 60.91 82 ASP A O 1
ATOM 649 N N . PRO A 1 83 ? -12.421 -4.935 43.498 1.00 60.09 83 PRO A N 1
ATOM 650 C CA . PRO A 1 83 ? -13.179 -5.904 44.294 1.00 60.09 83 PRO A CA 1
ATOM 651 C C . PRO A 1 83 ? -14.665 -5.537 44.443 1.00 60.09 83 PRO A C 1
ATOM 653 O O . PRO A 1 83 ? -15.507 -6.427 44.565 1.00 60.09 83 PRO A O 1
ATOM 656 N N . GLU A 1 84 ? -15.008 -4.250 44.358 1.00 61.38 84 GLU A N 1
ATOM 657 C CA . GLU A 1 84 ? -16.389 -3.765 44.434 1.00 61.38 84 GLU A CA 1
ATOM 658 C C . GLU A 1 84 ? -17.209 -4.133 43.180 1.00 61.38 84 GLU A C 1
ATOM 660 O O . GLU A 1 84 ? -18.394 -4.465 43.270 1.00 61.38 84 GLU A O 1
ATOM 665 N N . TYR A 1 85 ? -16.573 -4.159 42.002 1.00 59.12 85 TYR A N 1
ATOM 666 C CA . TYR A 1 85 ? -17.205 -4.544 40.734 1.00 59.12 85 TYR A CA 1
ATOM 667 C C . TYR A 1 85 ? -17.408 -6.063 40.625 1.00 59.12 85 TYR A C 1
ATOM 669 O O . TYR A 1 85 ? -18.437 -6.520 40.116 1.00 59.12 85 TYR A O 1
ATOM 677 N N . ILE A 1 86 ? -16.464 -6.854 41.150 1.00 61.88 86 ILE A N 1
ATOM 678 C CA . ILE A 1 86 ? -16.594 -8.316 41.241 1.00 61.88 86 ILE A CA 1
ATOM 679 C C . ILE A 1 86 ? -17.791 -8.684 42.121 1.00 61.88 86 ILE A C 1
ATOM 681 O O . ILE A 1 86 ? -18.583 -9.544 41.747 1.00 61.88 86 ILE A O 1
ATOM 685 N N . GLU A 1 87 ? -17.967 -8.009 43.258 1.00 62.03 87 GLU A N 1
ATOM 686 C CA . GLU A 1 87 ? -19.088 -8.266 44.166 1.00 62.03 87 GLU A CA 1
ATOM 687 C C . GLU A 1 87 ? -20.442 -7.894 43.573 1.00 62.03 87 GLU A C 1
ATOM 689 O O . GLU A 1 87 ? -21.401 -8.651 43.725 1.00 62.03 87 GLU A O 1
ATOM 694 N N . GLN A 1 88 ? -20.530 -6.775 42.851 1.00 62.31 88 GLN A N 1
ATOM 695 C CA . GLN A 1 88 ? -21.765 -6.398 42.163 1.00 62.31 88 GLN A CA 1
ATOM 696 C C . GLN A 1 88 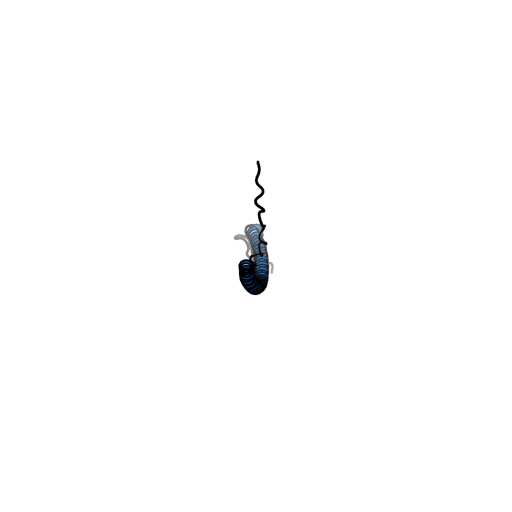? -22.123 -7.399 41.059 1.00 62.31 88 GLN A C 1
ATOM 698 O O . GLN A 1 88 ? -23.282 -7.797 40.954 1.00 62.31 88 GLN A O 1
ATOM 703 N N . ARG A 1 89 ? -21.140 -7.870 40.279 1.00 64.69 89 ARG A N 1
ATOM 704 C CA . ARG A 1 89 ? -21.371 -8.859 39.215 1.00 64.69 89 ARG A CA 1
ATOM 705 C C . ARG A 1 89 ? -21.645 -10.264 39.761 1.00 64.69 89 ARG A C 1
ATOM 707 O O . ARG A 1 89 ? -22.510 -10.953 39.237 1.00 64.69 89 ARG A O 1
ATOM 714 N N . ALA A 1 90 ? -20.998 -10.671 40.852 1.00 63.59 90 ALA A N 1
ATOM 715 C CA . ALA A 1 90 ? -21.275 -11.936 41.536 1.00 63.59 90 ALA A CA 1
ATOM 716 C C . ALA A 1 90 ? -22.685 -11.966 42.158 1.00 63.59 90 ALA A C 1
ATOM 718 O O . ALA A 1 90 ? -23.384 -12.978 42.064 1.00 63.59 90 ALA A O 1
ATOM 719 N N . LYS A 1 91 ? -23.139 -10.843 42.730 1.00 65.62 91 LYS A N 1
ATOM 720 C CA . LYS A 1 91 ? -24.506 -10.698 43.254 1.00 65.62 91 LYS A CA 1
ATOM 721 C C . LYS A 1 91 ? -25.551 -10.656 42.132 1.00 65.62 91 LYS A C 1
ATOM 723 O O . LYS A 1 91 ? -26.596 -11.287 42.271 1.00 65.62 91 LYS A O 1
ATOM 728 N N . ALA A 1 92 ? -25.271 -9.952 41.031 1.00 64.44 92 ALA A N 1
ATOM 729 C CA . ALA A 1 92 ? -26.209 -9.766 39.920 1.00 64.44 92 ALA A CA 1
ATOM 730 C C . ALA A 1 92 ? -26.330 -10.988 38.992 1.00 64.44 92 ALA A C 1
ATOM 732 O O . ALA A 1 92 ? -27.446 -11.409 38.694 1.00 64.44 92 ALA A O 1
ATOM 733 N N . ASP A 1 93 ? -25.208 -11.576 38.566 1.00 62.25 93 ASP A N 1
ATOM 734 C CA . ASP A 1 93 ? -25.194 -12.639 37.550 1.00 62.25 93 ASP A CA 1
ATOM 735 C C . ASP A 1 93 ? -25.235 -14.048 38.167 1.00 62.25 93 ASP A C 1
ATOM 737 O O . ASP A 1 93 ? -25.692 -14.992 37.523 1.00 62.25 93 ASP A O 1
ATOM 741 N N . PHE A 1 94 ? -24.769 -14.208 39.413 1.00 60.94 94 PHE A N 1
ATOM 742 C CA . PHE A 1 94 ? -24.561 -15.525 40.034 1.00 60.94 94 PHE A CA 1
ATOM 743 C C . PHE A 1 94 ? -25.285 -15.724 41.374 1.00 60.94 94 PHE A C 1
ATOM 745 O O . PHE A 1 94 ? -25.149 -16.791 41.970 1.00 60.94 94 PHE A O 1
ATOM 752 N N . GLN A 1 95 ? -26.054 -14.734 41.857 1.00 61.47 95 GLN A N 1
ATOM 753 C CA . GLN A 1 95 ? -26.724 -14.754 43.173 1.00 61.47 95 GLN A CA 1
ATOM 754 C C . GLN A 1 95 ? -25.790 -15.154 44.334 1.00 61.47 95 GLN A C 1
ATOM 756 O O . GLN A 1 95 ? -26.229 -15.713 45.340 1.00 61.47 95 GLN A O 1
ATOM 761 N N . MET A 1 96 ? -24.490 -14.885 44.197 1.00 58.50 96 MET A N 1
ATOM 762 C CA . MET A 1 96 ? -23.492 -15.226 45.205 1.00 58.50 96 MET A CA 1
ATOM 763 C C . MET A 1 96 ? -23.458 -14.152 46.295 1.00 58.50 96 MET A C 1
ATOM 765 O O . MET A 1 96 ? -23.388 -12.956 46.012 1.00 58.50 96 MET A O 1
ATOM 769 N N . VAL A 1 97 ? -23.493 -14.591 47.552 1.00 56.56 97 VAL A N 1
ATOM 770 C CA . VAL A 1 97 ? -23.360 -13.762 48.762 1.00 56.56 97 VAL A CA 1
ATOM 771 C C . VAL A 1 97 ? -22.025 -14.084 49.435 1.00 56.56 97 VAL A C 1
ATOM 773 O O . VAL A 1 97 ? -21.535 -15.206 49.314 1.00 56.56 97 VAL A O 1
ATOM 776 N N . ARG A 1 98 ? -21.415 -13.101 50.114 1.00 53.66 98 ARG A N 1
ATOM 777 C CA . ARG A 1 98 ? -20.160 -13.298 50.863 1.00 53.66 98 ARG A CA 1
ATOM 778 C C . ARG A 1 98 ? -20.344 -14.391 51.923 1.00 53.66 98 ARG A C 1
ATOM 780 O O . ARG A 1 98 ? -21.406 -14.466 52.542 1.00 53.66 98 ARG A O 1
ATOM 787 N N . ASP A 1 99 ? -19.292 -15.174 52.172 1.00 51.78 99 ASP A N 1
ATOM 788 C CA . ASP A 1 99 ? -19.252 -16.146 53.272 1.00 51.78 99 ASP A CA 1
ATOM 789 C C . ASP A 1 99 ? -19.524 -15.426 54.606 1.00 51.78 99 ASP A C 1
ATOM 791 O O . ASP A 1 99 ? -18.672 -14.707 55.129 1.00 51.78 99 ASP A O 1
ATOM 795 N N . GLY A 1 100 ? -20.748 -15.584 55.125 1.00 59.16 100 GLY A N 1
ATOM 796 C CA . GLY A 1 100 ? -21.227 -14.959 56.363 1.00 59.16 100 GLY A CA 1
ATOM 797 C C . GLY A 1 100 ? -22.502 -14.107 56.248 1.00 59.16 100 GLY A C 1
ATOM 798 O O . GLY A 1 100 ? -23.080 -13.781 57.282 1.00 59.16 100 GLY A O 1
ATOM 799 N N . GLU A 1 101 ? -22.992 -13.776 55.047 1.00 53.00 101 GLU A N 1
ATOM 800 C CA . GLU A 1 101 ? -24.266 -13.054 54.865 1.00 53.00 101 GLU A CA 1
ATOM 801 C C . GLU A 1 101 ? -25.411 -14.029 54.538 1.00 53.00 101 GLU A C 1
ATOM 803 O O . GLU A 1 101 ? -25.384 -14.744 53.537 1.00 53.00 101 GLU A O 1
ATOM 808 N N . THR A 1 102 ? -26.441 -14.072 55.392 1.00 52.03 102 THR A N 1
ATOM 809 C CA . THR A 1 102 ? -27.630 -14.911 55.173 1.00 52.03 102 THR A CA 1
ATOM 810 C C . THR A 1 102 ? -28.602 -14.219 54.220 1.00 52.03 102 THR A C 1
ATOM 812 O O . THR A 1 102 ? -29.035 -13.091 54.451 1.00 52.03 102 THR A O 1
ATOM 815 N N . LEU A 1 103 ? -28.960 -14.905 53.131 1.00 50.44 103 LEU A N 1
ATOM 816 C CA . LEU A 1 103 ? -29.968 -14.435 52.186 1.00 50.44 103 LEU A CA 1
ATOM 817 C C . LEU A 1 103 ? -31.358 -14.603 52.823 1.00 50.44 103 LEU A C 1
ATOM 819 O O . LEU A 1 103 ? -31.940 -15.688 52.785 1.00 50.44 103 LEU A O 1
ATOM 823 N N . PHE A 1 104 ? -31.887 -13.548 53.442 1.00 51.88 104 PHE A N 1
ATOM 824 C CA . PHE A 1 104 ? -33.259 -13.557 53.947 1.00 51.88 104 PHE A CA 1
ATOM 825 C C . PHE A 1 104 ? -34.226 -13.444 52.759 1.00 51.88 104 PHE A C 1
ATOM 827 O O . PHE A 1 104 ? -34.399 -12.375 52.178 1.00 51.88 104 PHE A O 1
ATOM 834 N N . LYS A 1 105 ? -34.828 -14.570 52.363 1.00 45.72 105 LYS A N 1
ATOM 835 C CA . LYS A 1 105 ? -36.042 -14.582 51.538 1.00 45.72 105 LYS A CA 1
ATOM 836 C C . LYS A 1 105 ? -37.237 -14.492 52.481 1.00 45.72 105 LYS A C 1
ATOM 838 O O . LYS A 1 105 ? -37.534 -15.460 53.178 1.00 45.72 105 LYS A O 1
ATOM 843 N N . GLU A 1 106 ? -37.895 -13.339 52.514 1.00 54.34 106 GLU A N 1
ATOM 844 C CA . GLU A 1 106 ? -39.265 -13.258 53.028 1.00 54.34 106 GLU A CA 1
ATOM 845 C C . GLU A 1 106 ? -40.218 -14.008 52.067 1.00 54.34 106 GLU A C 1
ATOM 847 O O . GLU A 1 106 ? -39.929 -14.055 50.865 1.00 54.34 106 GLU A O 1
ATOM 852 N N . PRO A 1 107 ? -41.264 -14.676 52.597 1.00 58.59 107 PRO A N 1
ATOM 853 C CA . PRO A 1 107 ? -42.092 -15.648 51.872 1.00 58.59 107 PRO A CA 1
ATOM 854 C C . PRO A 1 107 ? -42.978 -15.053 50.772 1.00 58.59 107 PRO A C 1
ATOM 856 O O . PRO A 1 107 ? -43.439 -13.900 50.920 1.00 58.59 107 PRO A O 1
#

Secondary structure (DSSP, 8-state):
-----------------HHHHHHHHHHHHHHHHHHHHHHHHHHHHHHHHHHHHHHHHHHHHHHHHHHHHHHHHHHHHHHHTSHHHHHHHHHHHH----TT-------

Radius of gyration: 44.79 Å; Cα contacts (8 Å, |Δi|>4): 12; chains: 1; bounding box: 106×53×110 Å

Foldseek 3Di:
DDDDDPPPPDPPDPPPVPVVVVVVVVVVVVVVVVVVVVVVVVVVVVVVVVVVVVVVVVVVVVVVVVVVVVVVVVVVVVLCPPVVSVVVCCCPVPVDDPDPDDDDDDD

Sequence (107 aa):
MHEMAAYARQPKTPAGNRGARRRIRVVLMLLLAFVGWSMMAAFQLAAVAEEKLDKLAALEARMAEVRARNEQLKLEIIRLNDPEYIEQRAKADFQMVRDGETLFKEP

Solvent-accessible surface area (backbone atoms only — not comparable to full-atom values): 6500 Å² total; per-residue (Å²): 135,80,87,81,82,80,78,78,78,72,82,79,70,77,77,70,62,59,68,57,57,51,51,52,52,53,52,50,52,53,49,52,52,48,52,56,50,47,54,57,51,50,57,56,50,52,59,53,48,52,58,51,50,54,52,48,54,54,49,52,51,51,51,52,52,52,49,53,51,50,52,52,51,50,52,49,52,56,48,64,68,34,72,71,51,44,49,53,48,34,39,71,79,64,70,50,67,63,98,86,61,82,86,82,76,81,135